Protein AF-A0A5C2S804-F1 (afdb_monomer_lite)

Sequence (102 aa):
MPRIYAYDCTLDNVLPRPYVVTDLLRGTLLVDVWNEASWWTGEWSKERLLASVAKHIVALSGLEFDKIGCLVCDETDGSYHVLSLPCAFDEEEDSGIPNMYP

pLDDT: mean 77.26, std 17.46, range [42.22, 97.19]

Structure (mmCIF, N/CA/C/O backbone):
data_AF-A0A5C2S804-F1
#
_entry.id   AF-A0A5C2S804-F1
#
loop_
_atom_site.group_PDB
_atom_site.id
_atom_site.type_symbol
_atom_site.label_atom_id
_atom_site.label_alt_id
_atom_site.label_comp_id
_atom_site.label_asym_id
_atom_site.label_entity_id
_atom_site.label_seq_id
_atom_site.pdbx_PDB_ins_code
_atom_site.Cartn_x
_atom_site.Cartn_y
_atom_site.Cartn_z
_atom_site.occupancy
_atom_site.B_iso_or_equiv
_atom_site.auth_seq_id
_atom_site.auth_comp_id
_atom_site.auth_asym_id
_atom_site.auth_atom_id
_atom_site.pdbx_PDB_model_num
ATOM 1 N N . MET A 1 1 ? 2.429 -5.156 2.664 1.00 84.50 1 MET A N 1
ATOM 2 C CA . MET A 1 1 ? 2.910 -4.729 1.335 1.00 84.50 1 MET A CA 1
ATOM 3 C C . MET A 1 1 ? 2.935 -5.954 0.438 1.00 84.50 1 MET A C 1
ATOM 5 O O . MET A 1 1 ? 3.445 -6.970 0.903 1.00 84.50 1 MET A O 1
ATOM 9 N N . PRO A 1 2 ? 2.332 -5.909 -0.760 1.00 90.62 2 PRO A N 1
ATOM 10 C CA . PRO A 1 2 ? 2.377 -7.027 -1.697 1.00 90.62 2 PRO A CA 1
ATOM 11 C C . PRO A 1 2 ? 3.803 -7.201 -2.233 1.00 90.62 2 PRO A C 1
ATOM 13 O O . PRO A 1 2 ? 4.518 -6.213 -2.417 1.00 90.62 2 PRO A O 1
ATOM 16 N N . ARG A 1 3 ? 4.238 -8.443 -2.471 1.00 93.00 3 ARG A N 1
ATOM 17 C CA . ARG A 1 3 ? 5.539 -8.695 -3.101 1.00 93.00 3 ARG A CA 1
ATOM 18 C C . ARG A 1 3 ? 5.475 -8.306 -4.575 1.00 93.00 3 ARG A C 1
ATOM 20 O O . ARG A 1 3 ? 4.485 -8.601 -5.236 1.00 93.00 3 ARG A O 1
ATOM 27 N N . ILE A 1 4 ? 6.532 -7.679 -5.086 1.00 92.38 4 ILE A N 1
ATOM 28 C CA . ILE A 1 4 ? 6.693 -7.399 -6.518 1.00 92.38 4 ILE A CA 1
ATOM 29 C C . ILE A 1 4 ? 7.375 -8.602 -7.179 1.00 92.38 4 ILE A C 1
ATOM 31 O O . ILE A 1 4 ? 8.402 -9.075 -6.689 1.00 92.38 4 ILE A O 1
ATOM 35 N N . TYR A 1 5 ? 6.805 -9.087 -8.282 1.00 93.25 5 TYR A N 1
ATOM 36 C CA . TYR A 1 5 ? 7.339 -10.202 -9.073 1.00 93.25 5 TYR A CA 1
ATOM 37 C C . TYR A 1 5 ? 7.975 -9.754 -10.381 1.00 93.25 5 TYR A C 1
ATOM 39 O O . TYR A 1 5 ? 8.997 -10.299 -10.785 1.00 93.25 5 TYR A O 1
ATOM 47 N N . ALA A 1 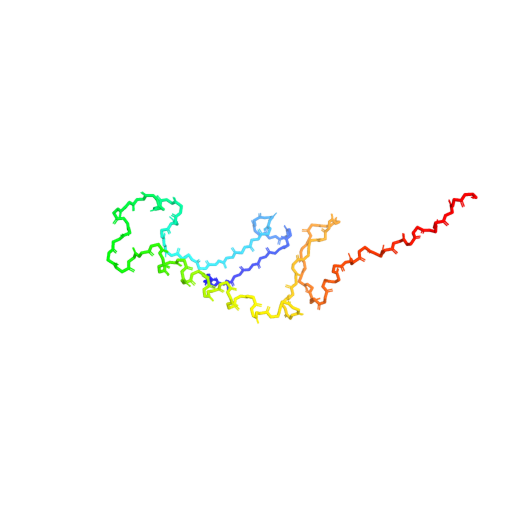6 ? 7.361 -8.776 -11.038 1.00 90.56 6 ALA A N 1
ATOM 48 C CA . ALA A 1 6 ? 7.845 -8.202 -12.281 1.00 90.56 6 ALA A CA 1
ATOM 49 C C . ALA A 1 6 ? 7.337 -6.767 -12.403 1.00 90.56 6 ALA A C 1
ATOM 51 O O . ALA A 1 6 ? 6.300 -6.419 -11.841 1.00 90.56 6 ALA A O 1
ATOM 52 N N . TYR A 1 7 ? 8.053 -5.950 -13.154 1.00 89.94 7 TYR A N 1
ATOM 53 C CA . TYR A 1 7 ? 7.600 -4.645 -13.603 1.00 89.94 7 TYR A CA 1
ATOM 54 C C . TYR A 1 7 ? 8.234 -4.373 -14.963 1.00 89.94 7 TYR A C 1
ATOM 56 O O . TYR A 1 7 ? 9.293 -4.919 -15.270 1.00 89.94 7 TYR A O 1
ATOM 64 N N . ASP A 1 8 ? 7.574 -3.555 -15.765 1.00 85.69 8 ASP A N 1
ATOM 65 C CA . ASP A 1 8 ? 8.118 -3.037 -17.013 1.00 85.69 8 ASP A CA 1
ATOM 66 C C . ASP A 1 8 ? 7.641 -1.598 -17.145 1.00 85.69 8 ASP A C 1
ATOM 68 O O . ASP A 1 8 ? 6.462 -1.313 -16.929 1.00 85.69 8 ASP A O 1
ATOM 72 N N . CYS A 1 9 ? 8.559 -0.687 -17.438 1.00 84.81 9 CYS A N 1
ATOM 73 C CA . CYS A 1 9 ? 8.247 0.724 -17.616 1.00 84.81 9 CYS A CA 1
ATOM 74 C C . CYS A 1 9 ? 8.565 1.228 -19.026 1.00 84.81 9 CYS A C 1
ATOM 76 O O . CYS A 1 9 ? 8.485 2.424 -19.282 1.00 84.81 9 CYS A O 1
ATOM 78 N N . THR A 1 10 ? 8.935 0.333 -19.937 1.00 81.94 10 THR A N 1
ATOM 79 C CA . THR A 1 10 ? 9.170 0.663 -21.341 1.00 81.94 10 THR A CA 1
ATOM 80 C C . THR A 1 10 ? 7.852 0.718 -22.109 1.00 81.94 10 THR A C 1
ATOM 82 O O . THR A 1 10 ? 6.838 0.163 -21.685 1.00 81.94 10 THR A O 1
ATOM 85 N N . LEU A 1 11 ? 7.861 1.386 -23.261 1.00 79.94 11 LEU A N 1
ATOM 86 C CA . LEU A 1 11 ? 6.736 1.358 -24.200 1.00 79.94 11 LEU A CA 1
ATOM 87 C C . LEU A 1 11 ? 6.762 0.115 -25.108 1.00 79.94 11 LEU A C 1
ATOM 89 O O . LEU A 1 11 ? 5.738 -0.232 -25.694 1.00 79.94 11 LEU A O 1
ATOM 93 N N . ASP A 1 12 ? 7.905 -0.573 -25.186 1.00 85.56 12 ASP A N 1
ATOM 94 C CA . ASP A 1 12 ? 8.110 -1.808 -25.953 1.00 85.56 12 ASP A CA 1
ATOM 95 C C . ASP A 1 12 ? 7.791 -3.050 -25.105 1.00 85.56 12 ASP A C 1
ATOM 97 O O . ASP A 1 12 ? 8.606 -3.953 -24.920 1.00 85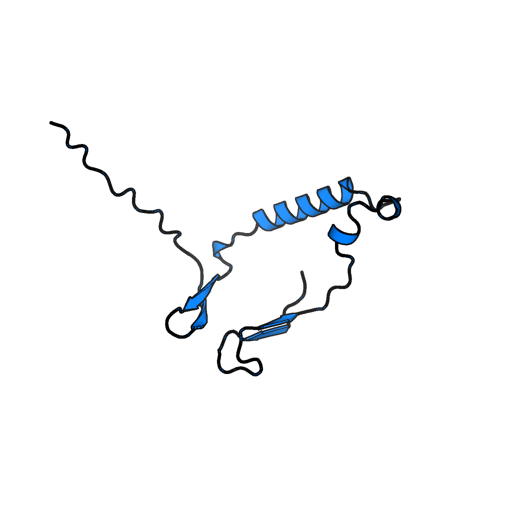.56 12 ASP A O 1
ATOM 101 N N . ASN A 1 13 ? 6.588 -3.069 -24.530 1.00 84.56 13 ASN A N 1
ATOM 102 C CA . ASN A 1 13 ? 6.111 -4.180 -23.716 1.00 84.56 13 ASN A CA 1
ATOM 103 C C . ASN A 1 13 ? 4.744 -4.690 -24.188 1.00 84.56 13 ASN A C 1
ATOM 105 O O . ASN A 1 13 ? 4.108 -4.130 -25.077 1.00 84.56 13 ASN A O 1
ATOM 109 N N . VAL A 1 14 ? 4.284 -5.793 -23.592 1.00 89.69 14 VAL A N 1
ATOM 110 C CA . VAL A 1 14 ? 3.059 -6.498 -24.015 1.00 89.69 14 VAL A CA 1
ATOM 111 C C . VAL A 1 14 ? 1.783 -5.663 -23.809 1.00 89.69 14 VAL A C 1
ATOM 113 O O . VAL A 1 14 ? 0.779 -5.903 -24.479 1.00 89.69 14 VAL A O 1
ATOM 116 N N . LEU A 1 15 ? 1.795 -4.693 -22.889 1.00 86.88 15 LEU A N 1
ATOM 117 C CA . LEU A 1 15 ? 0.647 -3.852 -22.527 1.00 86.88 15 LEU A CA 1
ATOM 118 C C . LEU A 1 15 ? 0.755 -2.409 -23.058 1.00 86.88 15 LEU A C 1
ATOM 120 O O . LEU A 1 15 ? -0.028 -1.552 -22.641 1.00 86.88 15 LEU A O 1
ATOM 124 N N . PRO A 1 16 ? 1.608 -2.185 -24.073 1.00 85.38 16 PRO A N 1
ATOM 125 C CA . PRO A 1 16 ? 2.284 -0.922 -24.439 1.00 85.38 16 PRO A CA 1
ATOM 126 C C . PRO A 1 16 ? 2.237 0.211 -23.396 1.00 85.38 16 PRO A C 1
ATOM 128 O O . PRO A 1 16 ? 1.970 1.369 -23.727 1.00 85.38 16 PRO A O 1
ATOM 131 N N . ARG A 1 17 ? 2.395 -0.125 -22.110 1.00 84.12 17 ARG A N 1
ATOM 132 C CA . ARG A 1 17 ? 2.203 0.777 -20.963 1.00 84.12 17 ARG A CA 1
ATOM 133 C C . ARG A 1 17 ? 2.975 0.257 -19.755 1.00 84.12 17 ARG A C 1
ATOM 135 O O . ARG A 1 17 ? 3.088 -0.962 -19.607 1.00 84.12 17 ARG A O 1
ATOM 142 N N . PRO A 1 18 ? 3.424 1.136 -18.846 1.00 87.62 18 PRO A N 1
ATOM 143 C CA . PRO A 1 18 ? 4.053 0.705 -17.609 1.00 87.62 18 PRO A CA 1
ATOM 144 C C . PRO A 1 18 ? 3.136 -0.193 -16.773 1.00 87.62 18 PRO A C 1
ATOM 146 O O . PRO A 1 18 ? 1.946 0.094 -16.616 1.00 87.62 18 PRO A O 1
ATOM 149 N N . TYR A 1 19 ? 3.690 -1.261 -16.202 1.00 89.56 19 TYR A N 1
ATOM 150 C CA . TYR A 1 19 ? 2.961 -2.157 -15.309 1.00 89.56 19 TYR A CA 1
ATOM 151 C C . TYR A 1 19 ? 3.838 -2.710 -14.185 1.00 89.56 19 TYR A C 1
ATOM 153 O O . TYR A 1 19 ? 5.065 -2.759 -14.268 1.00 89.56 19 TYR A O 1
ATOM 161 N N . VAL A 1 20 ? 3.172 -3.198 -13.138 1.00 92.94 20 VAL A N 1
ATOM 162 C CA . VAL A 1 20 ? 3.774 -3.984 -12.060 1.00 92.94 20 VAL A CA 1
ATOM 163 C C . VAL A 1 20 ? 2.905 -5.210 -11.784 1.00 92.94 20 VAL A C 1
ATOM 165 O O . VAL A 1 20 ? 1.680 -5.122 -11.727 1.00 92.94 20 VAL A O 1
ATOM 168 N N . VAL A 1 21 ? 3.542 -6.364 -11.620 1.00 94.38 21 VAL A N 1
ATOM 169 C CA . VAL A 1 21 ? 2.913 -7.626 -11.227 1.00 94.38 21 VAL A CA 1
ATOM 170 C C . VAL A 1 21 ? 3.244 -7.882 -9.767 1.00 94.38 21 VAL A C 1
ATOM 172 O O . VAL A 1 21 ? 4.418 -7.963 -9.390 1.00 94.38 21 VAL A O 1
ATOM 175 N N . THR A 1 22 ? 2.211 -8.021 -8.942 1.00 97.19 22 THR A N 1
ATOM 176 C CA . THR A 1 22 ? 2.343 -8.168 -7.493 1.00 97.19 22 THR A CA 1
ATOM 177 C C . THR A 1 22 ? 1.459 -9.283 -6.939 1.00 97.19 22 THR A C 1
ATOM 179 O O . THR A 1 22 ? 0.599 -9.822 -7.637 1.00 97.19 22 THR A O 1
ATOM 182 N N . ASP A 1 23 ? 1.678 -9.636 -5.671 1.00 97.12 23 ASP A N 1
ATOM 183 C CA . ASP A 1 23 ? 0.747 -10.478 -4.917 1.00 97.12 23 ASP A CA 1
ATOM 184 C C . ASP A 1 23 ? -0.655 -9.864 -4.837 1.00 97.12 23 ASP A C 1
ATOM 186 O O . ASP A 1 23 ? -0.825 -8.693 -4.484 1.00 97.12 23 ASP A O 1
ATOM 190 N N . LEU A 1 24 ? -1.677 -10.704 -5.017 1.00 93.81 24 LEU A N 1
ATOM 191 C CA . LEU A 1 24 ? -3.043 -10.352 -4.647 1.00 93.81 24 LEU A CA 1
ATOM 192 C C . LEU A 1 24 ? -3.226 -10.516 -3.133 1.00 93.81 24 LEU A C 1
ATOM 194 O O . LEU A 1 24 ? -3.378 -11.629 -2.622 1.00 93.81 24 LEU A O 1
ATOM 198 N N . LEU A 1 25 ? -3.261 -9.399 -2.410 1.00 91.44 25 LEU A N 1
ATOM 199 C CA . LEU A 1 25 ? -3.583 -9.402 -0.986 1.00 91.44 25 LEU A CA 1
ATOM 200 C C . LEU A 1 25 ? -5.094 -9.506 -0.784 1.00 91.44 25 LEU A C 1
ATOM 202 O O . LEU A 1 25 ? -5.858 -8.657 -1.237 1.00 91.44 25 LEU A O 1
ATOM 206 N N . ARG A 1 26 ? -5.524 -10.542 -0.062 1.00 93.31 26 ARG A N 1
ATOM 207 C CA . ARG A 1 26 ? -6.917 -10.681 0.366 1.00 93.31 26 ARG A CA 1
ATOM 208 C C . ARG A 1 26 ? -7.173 -9.783 1.567 1.00 93.31 26 ARG A C 1
ATOM 210 O O . ARG A 1 26 ? -6.422 -9.816 2.539 1.00 93.31 26 ARG A O 1
ATOM 217 N N . GLY A 1 27 ? -8.261 -9.033 1.517 1.00 90.44 27 GLY A N 1
ATOM 218 C CA . GLY A 1 27 ? -8.701 -8.189 2.614 1.00 90.44 27 GLY A CA 1
ATOM 219 C C . GLY A 1 27 ? -9.982 -7.455 2.260 1.00 90.44 27 GLY A C 1
ATOM 220 O O . GLY A 1 27 ? -10.432 -7.489 1.115 1.00 90.44 27 GLY A O 1
ATOM 221 N N . THR A 1 28 ? -10.546 -6.792 3.259 1.00 91.50 28 THR A N 1
ATOM 222 C CA . THR A 1 28 ? -11.693 -5.903 3.088 1.00 91.50 28 THR A CA 1
ATOM 223 C C . THR A 1 28 ? -11.191 -4.470 3.022 1.00 91.50 28 THR A C 1
ATOM 225 O O . THR A 1 28 ? -10.357 -4.068 3.841 1.00 91.50 28 THR A O 1
ATOM 228 N N . LEU A 1 29 ? -11.6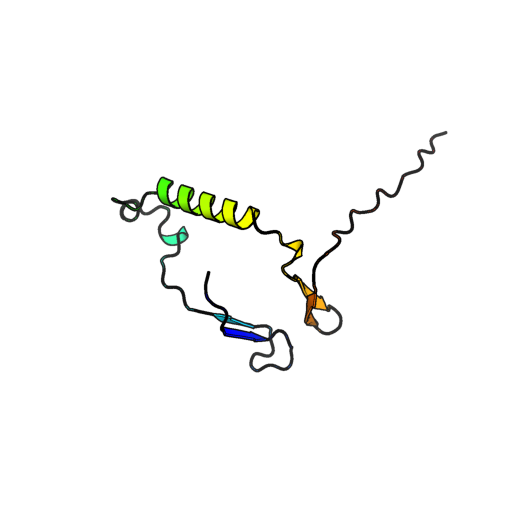85 -3.692 2.059 1.00 91.31 29 LEU A N 1
ATOM 229 C CA . LEU A 1 29 ? -11.375 -2.271 2.010 1.00 91.31 29 LEU A CA 1
ATOM 230 C C . LEU A 1 29 ? -12.014 -1.595 3.220 1.00 91.31 29 LEU A C 1
ATOM 232 O O . LEU A 1 29 ? -13.211 -1.712 3.462 1.00 91.31 29 LEU A O 1
ATOM 236 N N . LEU A 1 30 ? -11.207 -0.860 3.981 1.00 90.75 30 LEU A N 1
ATOM 237 C CA . LEU A 1 30 ? -11.683 -0.203 5.197 1.00 90.75 30 LEU A CA 1
ATOM 238 C C . LEU A 1 30 ? -12.798 0.808 4.922 1.00 90.75 30 LEU A C 1
ATOM 240 O O . LEU A 1 30 ? -13.646 0.998 5.785 1.00 90.75 30 LEU A O 1
ATOM 244 N N . VAL A 1 31 ? -12.809 1.431 3.738 1.00 92.44 31 VAL A N 1
ATOM 245 C CA . VAL A 1 31 ? -13.858 2.379 3.335 1.00 92.44 31 VAL A CA 1
ATOM 246 C C . VAL A 1 31 ? -15.234 1.718 3.260 1.00 92.44 31 VAL A C 1
ATOM 248 O O . VAL A 1 31 ? -16.215 2.343 3.653 1.00 92.44 31 VAL A O 1
ATOM 251 N N . ASP A 1 32 ? -15.294 0.448 2.859 1.00 93.81 32 ASP A N 1
ATOM 252 C CA . ASP A 1 32 ? -16.554 -0.282 2.710 1.00 93.81 32 ASP A CA 1
ATOM 253 C C . ASP A 1 32 ? -17.177 -0.601 4.076 1.00 93.81 32 ASP A C 1
ATOM 255 O O . ASP A 1 32 ? -18.391 -0.598 4.227 1.00 93.81 32 ASP A O 1
ATOM 259 N N . VAL A 1 33 ? -16.342 -0.805 5.101 1.00 92.62 33 VAL A N 1
ATOM 260 C CA . VAL A 1 33 ? -16.768 -1.277 6.432 1.00 92.62 33 VAL A CA 1
ATOM 261 C C . VAL A 1 33 ? -16.621 -0.235 7.545 1.00 92.62 33 VAL A C 1
ATOM 263 O O . VAL A 1 33 ? -16.951 -0.491 8.705 1.00 92.62 33 VAL A O 1
ATOM 266 N N . TRP A 1 34 ? -16.146 0.977 7.236 1.00 92.31 34 TRP A N 1
ATOM 267 C CA . TRP A 1 34 ? -15.831 1.990 8.254 1.00 92.31 34 TRP A CA 1
ATOM 268 C C . TRP A 1 34 ? -17.023 2.347 9.146 1.00 92.31 34 TRP A C 1
ATOM 270 O O . TRP A 1 34 ? -16.876 2.521 10.360 1.00 92.31 34 TRP A O 1
ATOM 280 N N . ASN A 1 35 ? -18.213 2.435 8.554 1.00 93.38 35 ASN A N 1
ATOM 281 C CA . ASN A 1 35 ? -19.443 2.806 9.252 1.00 93.38 35 ASN A CA 1
ATOM 282 C C . ASN A 1 35 ? -20.284 1.594 9.685 1.00 93.38 35 ASN A C 1
ATOM 284 O O . ASN A 1 35 ? -21.313 1.767 10.336 1.00 93.38 35 ASN A O 1
ATOM 288 N N . GLU A 1 36 ? -19.846 0.374 9.377 1.00 92.12 36 GLU A N 1
ATOM 289 C CA . GLU A 1 36 ? -20.559 -0.846 9.739 1.00 92.12 36 GLU A CA 1
ATOM 290 C C . GLU A 1 36 ? -20.247 -1.239 11.185 1.00 92.12 36 GLU A C 1
ATOM 292 O O . GLU A 1 36 ? -19.222 -1.847 11.480 1.00 92.12 36 GLU A O 1
ATOM 297 N N . ALA A 1 37 ? -21.135 -0.903 12.125 1.00 89.75 37 ALA A N 1
ATOM 298 C CA . ALA A 1 37 ? -20.922 -1.190 13.549 1.00 89.75 37 ALA A CA 1
ATOM 299 C C . ALA A 1 37 ? -20.709 -2.689 13.847 1.00 89.75 37 ALA A C 1
ATOM 301 O O . ALA A 1 37 ? -19.939 -3.031 14.739 1.00 89.75 37 ALA A O 1
ATOM 302 N N . SER A 1 38 ? -21.340 -3.581 13.076 1.00 90.44 38 SER A N 1
ATOM 303 C CA . SER A 1 38 ? -21.159 -5.036 13.185 1.00 90.44 38 SER A CA 1
ATOM 304 C C . SER A 1 38 ? -19.745 -5.504 12.837 1.00 90.44 38 SER A C 1
ATOM 306 O O . SER A 1 38 ? -19.321 -6.555 13.317 1.00 90.44 38 SER A O 1
ATOM 308 N N . TRP A 1 39 ? -19.010 -4.732 12.033 1.00 89.94 39 TRP A N 1
ATOM 309 C CA . TRP A 1 39 ? -17.619 -5.015 11.689 1.00 89.94 39 TRP A CA 1
ATOM 310 C C . TRP A 1 39 ? -16.674 -4.767 12.870 1.00 89.94 39 TRP A C 1
ATOM 312 O O . TRP A 1 39 ? -15.694 -5.485 13.063 1.00 89.94 39 TRP A O 1
ATOM 322 N N . TRP A 1 40 ? -16.993 -3.771 13.699 1.00 91.12 40 TRP A N 1
ATOM 323 C CA . TRP A 1 40 ? -16.156 -3.314 14.807 1.00 91.12 40 TRP A CA 1
ATOM 324 C C . TRP A 1 40 ? -16.508 -4.020 16.117 1.00 91.12 40 TRP A C 1
ATOM 326 O O . TRP A 1 40 ? -16.973 -3.397 17.072 1.00 91.12 40 TRP A O 1
ATOM 336 N N . THR A 1 41 ? -16.330 -5.339 16.157 1.00 85.94 41 THR A N 1
ATOM 337 C CA . THR A 1 41 ? -16.672 -6.155 17.329 1.00 85.94 41 THR A CA 1
ATOM 338 C C . THR A 1 41 ? -15.472 -6.933 17.869 1.00 85.94 41 THR A C 1
ATOM 340 O O . THR A 1 41 ? -14.555 -7.324 17.145 1.00 85.94 41 THR A O 1
ATOM 343 N N . GLY A 1 42 ? -15.463 -7.153 19.188 1.00 81.12 42 GLY A N 1
ATOM 344 C CA . GLY A 1 42 ? -14.425 -7.925 19.870 1.00 81.12 42 GLY A CA 1
ATOM 345 C C . GLY A 1 42 ? -13.030 -7.314 19.720 1.00 81.12 42 GLY A C 1
ATOM 346 O O . GLY A 1 42 ? -12.763 -6.214 20.196 1.00 81.12 42 GLY A O 1
ATOM 347 N N . GLU A 1 43 ? -12.121 -8.048 19.080 1.00 76.19 43 GLU A N 1
ATOM 348 C CA . GLU A 1 43 ? -10.727 -7.623 18.905 1.00 76.19 43 GLU A CA 1
ATOM 349 C C . GLU A 1 43 ? -10.525 -6.548 17.831 1.00 76.19 43 GLU A C 1
ATOM 351 O O . GLU A 1 43 ? -9.458 -5.924 17.790 1.00 76.19 43 GLU A O 1
ATOM 356 N N . TRP A 1 44 ? -11.541 -6.323 16.997 1.00 78.81 44 TRP A N 1
ATOM 357 C CA . TRP A 1 44 ? -11.526 -5.413 15.861 1.00 78.81 44 TRP A CA 1
ATOM 358 C C . TRP A 1 44 ? -12.148 -4.089 16.288 1.00 78.81 44 TRP A C 1
ATOM 360 O O . TRP A 1 44 ? -13.341 -3.856 16.127 1.00 78.81 44 TRP A O 1
ATOM 370 N N . SER A 1 45 ? -11.331 -3.220 16.880 1.00 89.56 45 SER A N 1
ATOM 371 C CA . SER A 1 45 ? -11.741 -1.866 17.250 1.00 89.56 45 SER A CA 1
ATOM 372 C C . SER A 1 45 ? -11.079 -0.838 16.338 1.00 89.56 45 SER A C 1
ATOM 374 O O . SER A 1 45 ? -9.967 -1.046 15.835 1.00 89.56 45 SER A O 1
ATOM 376 N N . LYS A 1 46 ? -11.752 0.298 16.142 1.00 91.56 46 LYS A N 1
ATOM 377 C CA . LYS A 1 46 ? -11.199 1.413 15.368 1.00 91.56 46 LYS A CA 1
ATOM 378 C C . LYS A 1 46 ? -9.910 1.925 16.005 1.00 91.56 46 LYS A C 1
ATOM 380 O O . LYS A 1 46 ? -8.941 2.177 15.300 1.00 91.56 46 LYS A O 1
ATOM 385 N N . GLU A 1 47 ? -9.860 1.999 17.332 1.00 92.00 47 GLU A N 1
ATOM 386 C CA . GLU A 1 47 ? -8.684 2.438 18.087 1.00 92.00 47 GLU A CA 1
ATOM 387 C C . GLU A 1 47 ? -7.485 1.518 17.841 1.00 92.00 47 GLU A C 1
ATOM 389 O O . GLU A 1 47 ? -6.384 2.000 17.587 1.00 92.00 47 GLU A O 1
ATOM 394 N N . ARG A 1 48 ? -7.685 0.192 17.859 1.00 90.12 48 ARG A N 1
ATOM 395 C CA . ARG A 1 48 ? -6.616 -0.782 17.581 1.00 90.12 48 ARG A CA 1
ATOM 396 C C . ARG A 1 48 ? -6.107 -0.685 16.151 1.00 90.12 48 ARG A C 1
ATOM 398 O O . ARG A 1 48 ? -4.896 -0.731 15.931 1.00 90.12 48 ARG A O 1
ATOM 405 N N . LEU A 1 49 ? -7.014 -0.532 15.189 1.00 91.94 49 LEU A N 1
ATOM 406 C CA . LEU A 1 49 ? -6.645 -0.326 13.795 1.00 91.94 49 LEU A CA 1
ATOM 407 C C . LEU A 1 49 ? -5.814 0.952 13.638 1.00 91.94 49 LEU A C 1
ATOM 409 O O . LEU A 1 49 ? -4.732 0.901 13.060 1.00 91.94 49 LEU A O 1
ATOM 413 N N . LEU A 1 50 ? -6.279 2.074 14.190 1.00 93.00 50 LEU A N 1
ATOM 414 C CA . LEU A 1 50 ? -5.578 3.356 14.114 1.00 93.00 50 LEU A CA 1
ATOM 415 C C . LEU A 1 50 ? -4.219 3.307 14.820 1.00 93.00 50 LEU A C 1
ATOM 417 O O . LEU A 1 50 ? -3.239 3.809 14.276 1.00 93.00 50 LEU A O 1
ATOM 421 N N . ALA A 1 51 ? -4.118 2.643 15.974 1.00 94.75 51 ALA A N 1
ATOM 422 C CA . ALA A 1 51 ? -2.844 2.421 16.655 1.00 94.75 51 ALA A CA 1
ATOM 423 C C . ALA A 1 51 ? -1.874 1.586 15.799 1.00 94.75 51 ALA A C 1
ATOM 425 O O . ALA A 1 51 ? -0.685 1.899 15.716 1.00 94.75 51 ALA A O 1
ATOM 426 N N . SER A 1 52 ? -2.377 0.549 15.119 1.00 93.19 52 SER A N 1
ATOM 427 C CA . SER A 1 52 ? -1.586 -0.244 14.175 1.00 93.19 52 SER A CA 1
ATOM 428 C C . SER A 1 52 ? -1.116 0.598 12.987 1.00 93.19 52 SER A C 1
ATOM 430 O O . SER A 1 52 ? 0.066 0.565 12.646 1.00 93.19 52 SER A O 1
ATOM 432 N N . VAL A 1 53 ? -2.000 1.400 12.387 1.00 92.94 53 VAL A N 1
ATOM 433 C CA . VAL A 1 53 ? -1.655 2.309 11.282 1.00 92.94 53 VAL A CA 1
ATOM 434 C C . VAL A 1 53 ? -0.584 3.304 11.720 1.00 92.94 53 VAL A C 1
ATOM 436 O O . VAL A 1 53 ? 0.446 3.407 11.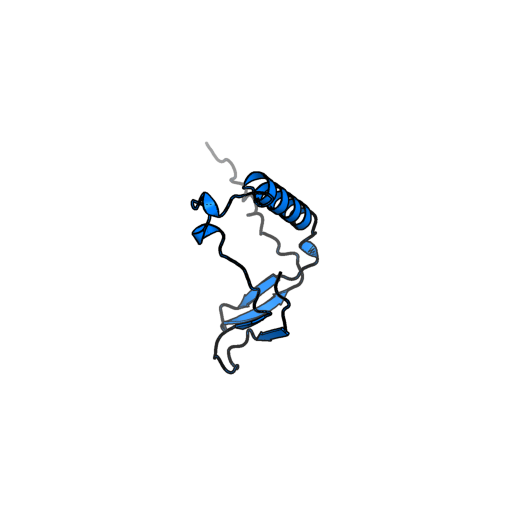059 1.00 92.94 53 VAL A O 1
ATOM 439 N N . ALA A 1 54 ? -0.766 3.962 12.867 1.00 94.06 54 ALA A N 1
ATOM 440 C CA . ALA A 1 54 ? 0.208 4.900 13.416 1.00 94.06 54 ALA A CA 1
ATOM 441 C C . ALA A 1 54 ? 1.580 4.241 13.618 1.00 94.06 54 ALA A C 1
ATOM 443 O O . ALA A 1 54 ? 2.595 4.797 13.205 1.00 94.06 54 ALA A O 1
ATOM 444 N N . LYS A 1 55 ? 1.622 3.018 14.165 1.00 95.50 55 LYS A N 1
ATOM 445 C CA . LYS A 1 55 ? 2.867 2.252 14.320 1.00 95.50 55 LYS A CA 1
ATOM 446 C C . LYS A 1 55 ? 3.581 2.028 12.982 1.00 95.50 55 LYS A C 1
ATOM 448 O O . LYS A 1 55 ? 4.800 2.171 12.916 1.00 95.50 55 LYS A O 1
ATOM 453 N N . HIS A 1 56 ? 2.848 1.675 11.927 1.00 92.31 56 HIS A N 1
ATOM 454 C CA . HIS A 1 56 ? 3.441 1.461 10.606 1.00 92.31 56 HIS A CA 1
ATOM 455 C C . HIS A 1 56 ? 3.882 2.774 9.949 1.00 92.31 56 HIS A C 1
ATOM 457 O O . HIS A 1 56 ? 4.938 2.793 9.328 1.00 92.31 56 HIS A O 1
ATOM 463 N N . ILE A 1 57 ? 3.139 3.871 10.123 1.00 89.31 57 ILE A N 1
ATOM 464 C CA . ILE A 1 57 ? 3.541 5.201 9.635 1.00 89.31 57 ILE A CA 1
ATOM 465 C C . ILE A 1 57 ? 4.838 5.653 10.312 1.00 89.31 57 ILE A C 1
ATOM 467 O O . ILE A 1 57 ? 5.752 6.097 9.627 1.00 89.31 57 ILE A O 1
ATOM 471 N N . VAL A 1 58 ? 4.960 5.479 11.632 1.00 92.31 58 VAL A N 1
ATOM 472 C CA . VAL A 1 58 ? 6.199 5.794 12.363 1.00 92.31 58 VAL A CA 1
ATOM 473 C C . VAL A 1 58 ? 7.366 4.948 11.849 1.00 92.31 58 VAL A C 1
ATOM 475 O O . VAL A 1 58 ? 8.455 5.470 11.620 1.00 92.31 58 VAL A O 1
ATOM 478 N N . ALA A 1 59 ? 7.140 3.654 11.606 1.00 89.25 59 ALA A N 1
ATOM 479 C CA . ALA A 1 59 ? 8.161 2.790 11.020 1.00 89.25 59 ALA A CA 1
ATOM 480 C C . ALA A 1 59 ? 8.577 3.255 9.612 1.00 89.25 59 ALA A C 1
ATOM 482 O O . ALA A 1 59 ? 9.765 3.254 9.306 1.00 89.25 59 ALA A O 1
ATOM 483 N N . LEU A 1 60 ? 7.622 3.693 8.784 1.00 85.19 60 LEU A N 1
ATOM 484 C CA . LEU A 1 60 ? 7.898 4.250 7.457 1.00 85.19 60 LEU A CA 1
ATOM 485 C C . LEU A 1 60 ? 8.672 5.570 7.534 1.00 85.19 60 LEU A C 1
ATOM 487 O O . LEU A 1 60 ? 9.598 5.757 6.757 1.00 85.19 60 LEU A O 1
ATOM 491 N N . SER A 1 61 ? 8.347 6.455 8.482 1.00 81.31 61 SER A N 1
ATOM 492 C CA . SER A 1 61 ? 9.079 7.718 8.666 1.00 81.31 61 SER A CA 1
ATOM 493 C C . SER A 1 61 ? 10.521 7.526 9.137 1.00 81.31 61 SER A C 1
ATOM 495 O O . SER A 1 61 ? 11.336 8.425 8.985 1.00 81.31 61 SER A O 1
ATOM 497 N N . GLY A 1 62 ? 10.837 6.362 9.712 1.00 80.25 62 GLY A N 1
ATOM 498 C CA . GLY A 1 62 ? 12.200 6.003 10.094 1.00 80.25 62 GLY A CA 1
ATOM 499 C C . GLY A 1 62 ? 13.051 5.470 8.938 1.00 80.25 62 GLY A C 1
ATOM 500 O O . GLY A 1 62 ? 14.230 5.193 9.147 1.00 80.25 62 GLY A O 1
ATOM 501 N N . LEU A 1 63 ? 12.478 5.278 7.744 1.00 77.81 63 LEU A N 1
ATOM 502 C CA . LEU A 1 63 ? 13.234 4.886 6.558 1.00 77.81 63 LEU A CA 1
ATOM 503 C C . LEU A 1 63 ? 13.863 6.132 5.925 1.00 77.81 63 LEU A C 1
ATOM 505 O O . LEU A 1 63 ? 13.160 7.050 5.515 1.00 77.81 63 LEU A O 1
ATOM 509 N N . GLU A 1 64 ? 15.191 6.148 5.816 1.00 65.31 64 GLU A N 1
ATOM 510 C CA . GLU A 1 64 ? 15.916 7.138 5.014 1.00 65.31 64 GLU A CA 1
ATOM 511 C C . GLU A 1 64 ? 15.676 6.838 3.525 1.00 65.31 64 GLU A C 1
ATOM 513 O O . GLU A 1 64 ? 16.241 5.892 2.965 1.00 65.31 64 GLU A O 1
ATOM 518 N N . PHE A 1 65 ? 14.811 7.625 2.882 1.00 64.19 65 PHE A N 1
ATOM 519 C CA . PHE A 1 65 ? 14.505 7.492 1.453 1.00 64.19 65 PHE A CA 1
ATOM 520 C C . PHE A 1 65 ? 15.681 7.880 0.555 1.00 64.19 65 PHE A C 1
ATOM 522 O O . PHE A 1 65 ? 15.709 7.484 -0.603 1.00 64.19 65 PHE A O 1
ATOM 529 N N . ASP A 1 66 ? 16.703 8.533 1.101 1.00 56.59 66 ASP A N 1
ATOM 530 C CA . ASP A 1 66 ? 17.936 8.944 0.422 1.00 56.59 66 ASP A CA 1
ATOM 531 C C . ASP A 1 66 ? 18.695 7.760 -0.217 1.00 56.59 66 ASP A C 1
ATOM 533 O O . ASP A 1 66 ? 19.578 7.949 -1.050 1.00 56.59 66 ASP A O 1
ATOM 537 N N . LYS A 1 67 ? 18.352 6.520 0.162 1.00 53.88 67 LYS A N 1
ATOM 538 C CA . LYS A 1 67 ? 18.935 5.266 -0.350 1.00 53.88 67 LYS A CA 1
ATOM 539 C C . LYS A 1 67 ? 17.980 4.448 -1.228 1.00 53.88 67 LYS A C 1
ATOM 541 O O . LYS A 1 67 ? 18.365 3.387 -1.719 1.00 53.88 67 LYS A O 1
ATOM 546 N N . ILE A 1 68 ? 16.742 4.903 -1.407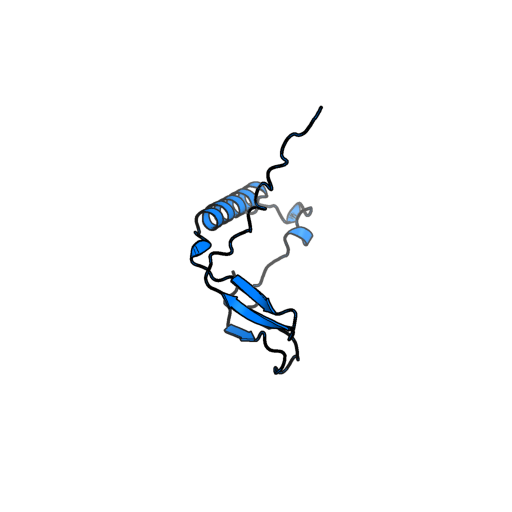 1.00 62.00 68 ILE A N 1
ATOM 547 C CA . ILE A 1 68 ? 15.709 4.241 -2.208 1.00 62.00 68 ILE A CA 1
ATOM 548 C C . ILE A 1 68 ? 15.542 5.080 -3.474 1.00 62.00 68 ILE A C 1
ATOM 550 O O . ILE A 1 68 ? 15.042 6.192 -3.408 1.00 62.00 68 ILE A O 1
ATOM 554 N N . GLY A 1 69 ? 16.009 4.582 -4.621 1.00 61.47 69 GLY A N 1
ATOM 555 C CA . GLY A 1 69 ? 15.955 5.341 -5.874 1.00 61.47 69 GLY A CA 1
ATOM 556 C C . GLY A 1 69 ? 14.539 5.798 -6.270 1.00 61.47 69 GLY A C 1
ATOM 557 O O . GLY A 1 69 ? 13.547 5.171 -5.900 1.00 61.47 69 GLY A O 1
ATOM 558 N N . CYS A 1 70 ? 14.453 6.887 -7.036 1.00 65.00 70 CYS A N 1
ATOM 559 C CA . CYS A 1 70 ? 13.216 7.476 -7.552 1.00 65.00 70 CYS A CA 1
ATOM 560 C C . CYS A 1 70 ? 12.954 7.023 -8.996 1.00 65.00 70 CYS A C 1
ATOM 562 O O . CYS A 1 70 ? 13.890 6.934 -9.790 1.00 65.00 70 CYS A O 1
ATOM 564 N N . LEU A 1 71 ? 11.692 6.753 -9.343 1.00 68.88 71 LEU A N 1
ATOM 565 C CA . LEU A 1 71 ? 11.279 6.479 -10.720 1.00 68.88 71 LEU A CA 1
ATOM 566 C C . LEU A 1 71 ? 10.985 7.811 -11.429 1.00 68.88 71 LEU A C 1
ATOM 568 O O . LEU A 1 71 ? 10.027 8.494 -11.073 1.00 68.88 71 LEU A O 1
ATOM 572 N N . VAL A 1 72 ? 11.788 8.171 -12.426 1.00 71.00 72 VAL A N 1
ATOM 573 C CA . VAL A 1 72 ? 11.628 9.402 -13.215 1.00 71.00 72 VAL A CA 1
ATOM 574 C C . VAL A 1 72 ? 11.134 9.048 -14.610 1.00 71.00 72 VAL A C 1
ATOM 576 O O . VAL A 1 72 ? 11.667 8.126 -15.221 1.00 71.00 72 VAL A O 1
ATOM 579 N N . CYS A 1 73 ? 10.114 9.765 -15.084 1.00 75.38 73 CYS A N 1
ATOM 580 C CA . CYS A 1 73 ? 9.647 9.703 -16.467 1.00 75.38 73 CYS A CA 1
ATOM 581 C C . CYS A 1 73 ? 10.449 10.703 -17.302 1.00 75.38 73 CYS A C 1
ATOM 583 O O . CYS A 1 73 ? 10.501 11.879 -16.943 1.00 75.38 73 CYS A O 1
ATOM 585 N N . ASP A 1 74 ? 11.040 10.259 -18.404 1.00 75.56 74 ASP A N 1
ATOM 586 C CA . ASP A 1 74 ? 11.563 11.161 -19.423 1.00 75.56 74 ASP A CA 1
ATOM 587 C C . ASP A 1 74 ? 10.385 11.645 -20.285 1.00 75.56 74 ASP A C 1
ATOM 589 O O . ASP A 1 74 ? 9.666 10.855 -20.899 1.00 75.56 74 ASP A O 1
ATOM 593 N N . GLU A 1 75 ? 10.129 12.953 -20.281 1.00 76.38 75 GLU A N 1
ATOM 594 C CA . GLU A 1 75 ? 9.012 13.548 -21.024 1.00 76.38 75 GLU A CA 1
ATOM 595 C C . GLU A 1 75 ? 9.219 13.509 -22.546 1.00 76.38 75 GLU A C 1
ATOM 597 O O . GLU A 1 75 ? 8.263 13.682 -23.304 1.00 76.38 75 GLU A O 1
ATOM 602 N N . THR A 1 76 ? 10.453 13.288 -2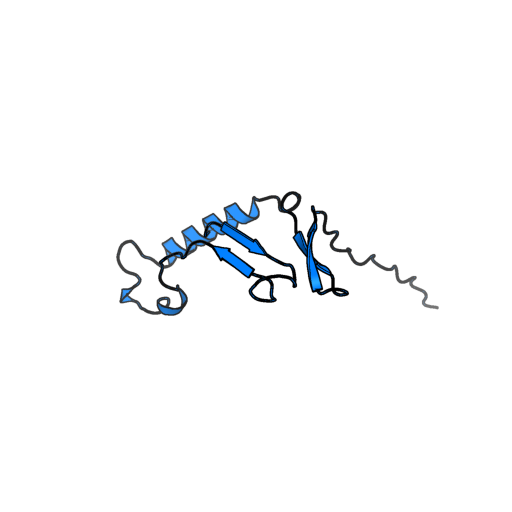3.010 1.00 77.69 76 THR A N 1
ATOM 603 C CA . THR A 1 76 ? 10.784 13.302 -24.439 1.00 77.69 76 THR A CA 1
ATOM 604 C C . THR A 1 76 ? 10.445 11.990 -25.137 1.00 77.69 76 THR A C 1
ATOM 606 O O . THR A 1 76 ? 9.991 12.017 -26.283 1.00 77.69 76 THR A O 1
ATOM 609 N N . ASP A 1 77 ? 10.619 10.854 -24.460 1.00 77.62 77 ASP A N 1
ATOM 610 C CA . ASP A 1 77 ? 10.386 9.521 -25.026 1.00 77.62 77 ASP A CA 1
ATOM 611 C C . ASP A 1 77 ? 9.371 8.670 -24.235 1.00 77.62 77 ASP A C 1
ATOM 613 O O . ASP A 1 77 ? 8.959 7.606 -24.704 1.00 77.62 77 ASP A O 1
ATOM 617 N N . GLY A 1 78 ? 8.909 9.151 -23.075 1.00 70.31 78 GLY A N 1
ATOM 618 C CA . GLY A 1 78 ? 7.943 8.468 -22.214 1.00 70.31 78 GLY A CA 1
ATOM 619 C C . GLY A 1 78 ? 8.510 7.245 -21.489 1.00 70.31 78 GLY A C 1
ATOM 620 O O . GLY A 1 78 ? 7.737 6.437 -20.964 1.00 70.31 78 GLY A O 1
ATOM 621 N N . SER A 1 79 ? 9.832 7.070 -21.490 1.00 73.06 79 SER A N 1
ATOM 622 C CA . SER A 1 79 ? 10.508 6.000 -20.764 1.00 73.06 79 SER A CA 1
ATOM 623 C C . SER A 1 79 ? 10.631 6.337 -19.275 1.00 73.06 79 SER A C 1
ATOM 625 O O . SER A 1 79 ? 10.586 7.500 -18.874 1.00 73.06 79 SER A O 1
ATOM 627 N N . TYR A 1 80 ? 10.760 5.313 -18.425 1.00 68.56 80 TYR A N 1
ATOM 628 C CA . TYR A 1 80 ? 10.988 5.514 -16.994 1.00 68.56 80 TYR A CA 1
ATOM 629 C C . TYR A 1 80 ? 12.308 4.891 -16.541 1.00 68.56 80 TYR A C 1
ATOM 631 O O . TYR A 1 80 ? 12.624 3.747 -16.881 1.00 68.56 80 TYR A O 1
ATOM 639 N N . HIS A 1 81 ? 13.033 5.610 -15.686 1.00 68.00 81 HIS A N 1
ATOM 640 C CA . HIS A 1 81 ? 14.327 5.201 -15.144 1.00 68.00 81 HIS A CA 1
ATOM 641 C C . HIS A 1 81 ? 14.359 5.302 -13.619 1.00 68.00 81 HIS A C 1
ATOM 643 O O . HIS A 1 81 ? 13.727 6.178 -13.034 1.00 68.00 81 HIS A O 1
ATOM 649 N N . VAL A 1 82 ? 15.118 4.415 -12.967 1.00 66.88 82 VAL A N 1
ATOM 650 C CA . VAL A 1 82 ? 15.385 4.503 -11.524 1.00 66.88 82 VAL A CA 1
ATOM 651 C C . VAL A 1 82 ? 16.665 5.304 -11.313 1.00 66.88 82 VAL A C 1
ATOM 653 O O . VAL A 1 82 ? 17.743 4.857 -11.704 1.00 66.88 82 VAL A O 1
ATOM 656 N N . LEU A 1 83 ? 16.557 6.468 -10.681 1.00 61.56 83 LEU A N 1
ATOM 657 C CA . LEU A 1 83 ? 17.698 7.293 -10.290 1.00 61.56 83 LEU A CA 1
ATOM 658 C C . LEU A 1 83 ? 17.975 7.124 -8.798 1.00 61.56 83 LEU A C 1
ATOM 660 O O . LEU A 1 83 ? 17.054 7.148 -7.986 1.00 61.56 83 LEU A O 1
ATOM 664 N N . SER A 1 84 ? 19.242 6.974 -8.416 1.00 56.16 84 SER A N 1
ATOM 665 C CA . SER A 1 84 ? 19.641 7.100 -7.010 1.00 56.16 84 SER A CA 1
ATOM 666 C C . SER A 1 84 ? 19.377 8.534 -6.543 1.00 56.16 84 SER A C 1
ATOM 668 O O . SER A 1 84 ? 19.770 9.471 -7.236 1.00 56.16 84 SER A O 1
ATOM 670 N N . LEU A 1 85 ? 18.737 8.716 -5.382 1.00 51.47 85 LEU A N 1
ATOM 671 C CA . LEU A 1 85 ? 18.665 10.035 -4.742 1.00 51.47 85 LEU A CA 1
ATOM 672 C C . LEU A 1 85 ? 20.098 10.568 -4.491 1.00 51.47 85 LEU A C 1
ATOM 674 O O . LEU A 1 85 ? 21.010 9.772 -4.251 1.00 51.47 85 LEU A O 1
ATOM 678 N N . PRO A 1 86 ? 20.328 11.888 -4.607 1.00 53.12 86 PRO A N 1
ATOM 679 C CA . PRO A 1 86 ? 19.424 12.937 -4.172 1.00 53.12 86 PRO A CA 1
ATOM 680 C C . PRO A 1 86 ? 18.612 13.499 -5.336 1.00 53.12 86 PRO A C 1
ATOM 682 O O . PRO A 1 86 ? 19.151 14.098 -6.263 1.00 53.12 86 PRO A O 1
ATOM 685 N N . CYS A 1 87 ? 17.289 13.381 -5.249 1.00 44.69 87 CYS A N 1
ATOM 686 C CA . CYS A 1 87 ? 16.455 14.440 -5.786 1.00 44.69 87 CYS A CA 1
ATOM 687 C C . CYS A 1 87 ? 16.809 15.657 -4.933 1.00 44.69 87 CYS A C 1
ATOM 689 O O . CYS A 1 87 ? 16.340 15.770 -3.801 1.00 44.69 87 CYS A O 1
ATOM 691 N N . ALA A 1 88 ? 17.693 16.521 -5.428 1.00 48.75 88 ALA A N 1
ATOM 692 C CA . ALA A 1 88 ? 17.583 17.909 -5.043 1.00 48.75 88 ALA A CA 1
ATOM 693 C C . ALA A 1 88 ? 16.131 18.261 -5.379 1.00 48.75 88 ALA A C 1
ATOM 695 O O . ALA A 1 88 ? 15.736 18.297 -6.542 1.00 48.75 88 ALA A O 1
ATOM 696 N N . PHE A 1 89 ? 15.294 18.397 -4.352 1.00 48.72 89 PHE A N 1
ATOM 697 C CA . PHE A 1 89 ? 14.311 19.451 -4.447 1.00 48.72 89 PHE A CA 1
ATOM 698 C C . PHE A 1 89 ? 15.188 20.659 -4.709 1.00 48.72 89 PHE A C 1
ATOM 700 O O . PHE A 1 89 ? 16.030 20.969 -3.865 1.00 48.72 89 PHE A O 1
ATOM 707 N N . ASP A 1 90 ? 15.126 21.209 -5.918 1.00 44.78 90 ASP A N 1
ATOM 708 C CA . ASP A 1 90 ? 15.612 22.556 -6.116 1.00 44.78 90 ASP A CA 1
ATOM 709 C C . ASP A 1 90 ? 14.860 23.360 -5.050 1.00 44.78 90 ASP A C 1
ATOM 711 O O . ASP A 1 90 ? 13.661 23.620 -5.164 1.00 44.78 90 ASP A O 1
ATOM 715 N N . GLU A 1 91 ? 15.526 23.617 -3.921 1.00 44.62 91 GLU A N 1
ATOM 716 C CA . GLU A 1 91 ? 15.232 24.791 -3.133 1.00 44.62 91 GLU A CA 1
ATOM 717 C C . GLU A 1 91 ? 15.315 25.883 -4.186 1.00 44.62 91 GLU A C 1
ATOM 719 O O . GLU A 1 91 ? 16.395 26.103 -4.739 1.00 44.62 91 GLU A O 1
ATOM 724 N N . GLU A 1 92 ? 14.162 26.437 -4.580 1.00 44.31 92 GLU A N 1
ATOM 725 C CA . GLU A 1 92 ? 14.141 27.673 -5.345 1.00 44.31 92 GLU A CA 1
ATOM 726 C C . GLU A 1 92 ? 15.171 28.566 -4.666 1.00 44.31 92 GLU A C 1
ATOM 728 O O . GLU A 1 92 ? 15.003 28.924 -3.495 1.00 44.31 92 GLU A O 1
ATOM 733 N N . GLU A 1 93 ? 16.284 28.819 -5.364 1.00 45.28 93 GLU A N 1
ATOM 734 C CA . GLU A 1 93 ? 17.240 29.829 -4.962 1.00 45.28 93 GLU A CA 1
ATOM 735 C C . GLU A 1 93 ? 16.393 31.041 -4.603 1.00 45.28 93 GLU A C 1
ATOM 737 O O . GLU A 1 93 ? 15.633 31.531 -5.443 1.00 45.28 93 GLU A O 1
ATOM 742 N N . ASP A 1 94 ? 16.484 31.477 -3.345 1.00 48.28 94 ASP A N 1
ATOM 743 C CA . ASP A 1 94 ? 16.028 32.784 -2.906 1.00 48.28 94 ASP A CA 1
ATOM 744 C C . ASP A 1 94 ? 16.724 33.796 -3.818 1.00 48.28 94 ASP A C 1
ATOM 746 O O . ASP A 1 94 ? 17.864 34.213 -3.587 1.00 48.28 94 ASP A O 1
ATOM 750 N N . SER A 1 95 ? 16.085 34.082 -4.955 1.00 43.94 95 SER A N 1
ATOM 751 C CA . SER A 1 95 ? 16.591 34.977 -5.970 1.00 43.94 95 SER A CA 1
ATOM 752 C C . SER A 1 95 ? 16.469 36.352 -5.349 1.00 43.94 95 SER A C 1
ATOM 754 O O . SER A 1 95 ? 15.412 36.985 -5.409 1.00 43.94 95 SER A O 1
ATOM 756 N N . GLY A 1 96 ? 17.537 36.747 -4.655 1.00 44.22 96 GLY A N 1
ATOM 757 C CA . GLY A 1 96 ? 17.614 37.970 -3.888 1.00 44.22 96 GLY A CA 1
ATOM 758 C C . GLY A 1 96 ? 17.061 39.124 -4.703 1.00 44.22 96 GLY A C 1
ATOM 759 O O . GLY A 1 96 ? 17.638 39.526 -5.712 1.00 44.22 96 GLY A O 1
ATOM 760 N N . ILE A 1 97 ? 15.929 39.662 -4.260 1.00 47.56 97 ILE A N 1
ATOM 761 C CA . ILE A 1 97 ? 15.441 40.937 -4.757 1.00 47.56 97 ILE A CA 1
ATOM 762 C C . ILE A 1 97 ? 16.416 41.984 -4.203 1.00 47.56 97 ILE A C 1
ATOM 764 O O . ILE A 1 97 ? 16.469 42.164 -2.981 1.00 47.56 97 ILE A O 1
ATOM 768 N N . PRO A 1 98 ? 17.196 42.703 -5.034 1.00 42.22 98 PRO A N 1
ATOM 769 C CA . PRO A 1 98 ? 17.889 43.871 -4.537 1.00 42.22 98 PRO A CA 1
ATOM 770 C C . PRO A 1 98 ? 16.809 44.902 -4.219 1.00 42.22 98 PRO A C 1
ATOM 772 O O . PRO A 1 98 ? 16.135 45.407 -5.118 1.00 42.22 98 PRO A O 1
ATOM 775 N N . ASN A 1 99 ? 16.618 45.187 -2.931 1.00 45.12 99 ASN A N 1
ATOM 776 C CA . ASN A 1 99 ? 15.796 46.301 -2.476 1.00 45.12 99 ASN A CA 1
ATOM 777 C C . ASN A 1 99 ? 16.380 47.597 -3.049 1.00 45.12 99 ASN A C 1
ATOM 779 O O . ASN A 1 99 ? 17.305 48.184 -2.491 1.00 45.12 99 ASN A O 1
ATOM 783 N N . MET A 1 100 ? 15.833 48.028 -4.180 1.00 44.41 100 MET A N 1
ATOM 784 C CA . MET A 1 100 ? 16.046 49.346 -4.744 1.00 44.41 100 MET A CA 1
ATOM 785 C C . MET A 1 100 ? 14.729 50.101 -4.593 1.00 44.41 100 MET A C 1
ATOM 787 O O . MET A 1 100 ? 13.791 49.907 -5.361 1.00 44.41 100 MET A O 1
ATOM 791 N N . TYR A 1 101 ? 14.655 50.938 -3.565 1.00 44.16 101 TYR A N 1
ATOM 792 C CA . TYR A 1 101 ? 13.675 52.016 -3.480 1.00 44.16 101 TYR A CA 1
ATOM 793 C C . TYR A 1 101 ? 14.426 53.332 -3.202 1.00 44.16 101 TYR A C 1
ATOM 795 O O . TYR A 1 101 ? 15.535 53.277 -2.665 1.00 44.16 101 TYR A O 1
ATOM 803 N N . PRO A 1 102 ? 13.877 54.465 -3.680 1.00 49.00 102 PRO A N 1
ATOM 804 C CA . PRO A 1 102 ? 14.612 55.676 -4.061 1.00 49.00 102 PRO A CA 1
ATOM 805 C C . PRO A 1 102 ? 15.189 56.493 -2.904 1.00 49.00 102 PRO A C 1
ATOM 807 O O . PRO A 1 102 ? 14.645 56.420 -1.780 1.00 49.00 102 PRO A O 1
#

Organism: NCBI:txid1328759

Foldseek 3Di:
DWDWDDWDQDCPDPVSHTDTDTDDDDDDDCVVCVPPVVQCDDPRHPVVVVVVVVVVVVVVVPDDCQAPWDWDADPVRRGIDTHRDDPPPPPPPPPDDPPDDD

Radius of gyration: 22.37 Å; chains: 1; bounding box: 41×66×46 Å

Secondary structure (DSSP, 8-state):
-PPEEEEE-SSSSSSSS-EEEE-------HHHHTT-TTTS-TT--HHHHHHHHHHHHHHHHTS-GGGS-EEEE-TTT--EEEEPSP----------------